Protein AF-A0A5J6YZL9-F1 (afdb_monomer_lite)

pLDDT: mean 81.49, std 11.49, range [53.66, 95.88]

Secondary structure (DSSP, 8-state):
-HHHHHHHHHHHHTHHHHHH--SSPPEEEEEETTTTEEEEEESSSSTT-SEEEEEEEEGGG--TTGGGSTT--TTS---EEEEEEEE-HHHHHHHHHHHHHHHHTS----PPPP----

Sequence (118 aa):
MQWLMDWMEEVAANAEVFRSWRSERLTSRIFFTEPNLGFEALSGSYEGAALTLRLYLAAENLPTFQDKLSGYDSSKDIQEVWLDLPVEASDLQDAAQSLQRQLAEFPVRVGLPPKLKE

Radius of gyration: 18.18 Å; chains: 1; bounding box: 37×41×65 Å

Foldseek 3Di:
DVVLLVQLLVCLVCLQVLAVDDDPKDKDKDADPVVRKIWIWIHDDDPPASIKIKIKDAPVRQDPVLVPAVPDDPVDPDGMDIHIDRDHSVVSNVVSVVVVVVVVVDDDPPDDDPPDDD

Structure (mmCIF, N/CA/C/O backbone):
data_AF-A0A5J6YZL9-F1
#
_entry.id   AF-A0A5J6YZL9-F1
#
loop_
_atom_site.group_PDB
_atom_site.id
_atom_site.type_symbol
_atom_site.label_atom_id
_atom_site.label_alt_id
_atom_site.label_comp_id
_atom_site.label_asym_id
_atom_site.label_entity_id
_atom_site.label_seq_id
_atom_site.pdbx_PDB_ins_code
_atom_site.Cartn_x
_atom_site.Cartn_y
_atom_site.Cartn_z
_atom_site.occupancy
_atom_site.B_iso_or_equiv
_atom_site.auth_seq_id
_atom_site.auth_comp_id
_atom_site.auth_asym_id
_atom_site.auth_atom_id
_atom_site.pdbx_PDB_model_num
ATOM 1 N N . MET A 1 1 ? 4.048 4.049 -13.566 1.00 78.50 1 MET A N 1
ATOM 2 C CA . MET A 1 1 ? 4.703 4.235 -12.252 1.00 78.50 1 MET A CA 1
ATOM 3 C C . MET A 1 1 ? 4.458 5.588 -11.623 1.00 78.50 1 MET A C 1
ATOM 5 O O . MET A 1 1 ? 4.193 5.593 -10.432 1.00 78.50 1 MET A O 1
ATOM 9 N N . GLN A 1 2 ? 4.424 6.685 -12.389 1.00 85.00 2 GLN A N 1
ATOM 10 C CA . GLN A 1 2 ? 4.006 7.990 -11.859 1.00 85.00 2 GLN A CA 1
ATOM 11 C C . GLN A 1 2 ? 2.677 7.923 -11.086 1.00 85.00 2 GLN A C 1
ATOM 13 O O . GLN A 1 2 ? 2.631 8.328 -9.937 1.00 85.00 2 GLN A O 1
ATOM 18 N N . TRP A 1 3 ? 1.666 7.246 -11.639 1.00 88.75 3 TRP A N 1
ATOM 19 C CA . TRP A 1 3 ? 0.360 7.078 -10.987 1.00 88.75 3 TRP A CA 1
ATOM 20 C C . TRP A 1 3 ? 0.400 6.406 -9.607 1.00 88.75 3 TRP A C 1
ATOM 22 O O . TRP A 1 3 ? -0.451 6.696 -8.780 1.00 88.75 3 TRP A O 1
ATOM 32 N N . LEU A 1 4 ? 1.365 5.511 -9.349 1.00 90.81 4 LEU A N 1
ATOM 33 C CA . LEU A 1 4 ? 1.516 4.899 -8.024 1.00 90.81 4 LEU A CA 1
ATOM 34 C C . LEU A 1 4 ? 2.078 5.906 -7.022 1.00 90.81 4 LEU A C 1
ATOM 36 O O . LEU A 1 4 ? 1.616 5.948 -5.890 1.00 90.81 4 LEU A O 1
ATOM 40 N N . MET A 1 5 ? 3.055 6.714 -7.444 1.00 93.00 5 MET A N 1
ATOM 41 C CA . MET A 1 5 ? 3.628 7.771 -6.607 1.00 93.00 5 MET A CA 1
ATOM 42 C C . MET A 1 5 ? 2.576 8.834 -6.289 1.00 93.00 5 MET A C 1
ATOM 44 O O . MET A 1 5 ? 2.366 9.125 -5.118 1.00 93.00 5 MET A O 1
ATOM 48 N N . ASP A 1 6 ? 1.843 9.304 -7.301 1.00 94.06 6 ASP A N 1
ATOM 49 C CA . ASP A 1 6 ? 0.765 10.285 -7.125 1.00 94.06 6 ASP A CA 1
ATOM 50 C C . ASP A 1 6 ? -0.318 9.755 -6.169 1.00 94.06 6 ASP A C 1
ATOM 52 O O . ASP A 1 6 ? -0.763 10.460 -5.267 1.00 94.06 6 ASP A O 1
ATOM 56 N N . TRP A 1 7 ? -0.703 8.482 -6.319 1.00 95.75 7 TRP A N 1
ATOM 57 C CA . TRP A 1 7 ? -1.676 7.843 -5.434 1.00 95.75 7 TRP A CA 1
ATOM 58 C C . TRP A 1 7 ? -1.170 7.728 -3.988 1.00 95.75 7 TRP A C 1
ATOM 60 O O . TRP A 1 7 ? -1.922 8.008 -3.056 1.00 95.75 7 TRP A O 1
ATOM 70 N N . MET A 1 8 ? 0.099 7.354 -3.775 1.00 95.19 8 MET A N 1
ATOM 71 C CA . MET A 1 8 ? 0.685 7.300 -2.428 1.00 95.19 8 MET A CA 1
ATOM 72 C C . MET A 1 8 ? 0.715 8.686 -1.770 1.00 95.19 8 MET A C 1
ATOM 74 O O . MET A 1 8 ? 0.378 8.802 -0.592 1.00 95.19 8 MET A O 1
ATOM 78 N N . GLU A 1 9 ? 1.064 9.734 -2.521 1.00 95.44 9 GLU A N 1
ATOM 79 C CA . GLU A 1 9 ? 1.044 11.120 -2.036 1.00 95.44 9 GLU A CA 1
ATOM 80 C C . GLU A 1 9 ? -0.377 11.591 -1.695 1.00 95.44 9 GLU A C 1
ATOM 82 O O . GLU A 1 9 ? -0.588 12.203 -0.644 1.00 95.44 9 GLU A O 1
ATOM 87 N N . GLU A 1 10 ? -1.367 11.262 -2.530 1.00 95.88 10 GLU A N 1
ATOM 88 C CA . GLU A 1 10 ? -2.775 11.585 -2.284 1.00 95.88 10 GLU A CA 1
ATOM 89 C C . GLU A 1 10 ? -3.302 10.895 -1.018 1.00 95.88 10 GLU A C 1
ATOM 91 O O . GLU A 1 10 ? -3.920 11.543 -0.167 1.00 95.88 10 GLU A O 1
ATOM 96 N N . VAL A 1 11 ? -3.038 9.595 -0.853 1.00 94.81 11 VAL A N 1
ATOM 97 C CA . VAL A 1 11 ? -3.437 8.851 0.350 1.00 94.81 11 VAL A CA 1
ATOM 98 C C . VAL A 1 11 ? -2.754 9.429 1.587 1.00 94.81 11 VAL A C 1
ATOM 100 O O . VAL A 1 11 ? -3.425 9.644 2.597 1.00 94.81 11 VAL A O 1
ATOM 103 N N . ALA A 1 12 ? -1.456 9.736 1.513 1.00 94.38 12 ALA A N 1
ATOM 104 C CA . ALA A 1 12 ? -0.716 10.336 2.620 1.00 94.38 12 ALA A CA 1
ATOM 105 C C . ALA A 1 12 ? -1.303 11.691 3.041 1.00 94.38 12 ALA A C 1
ATOM 107 O O . ALA A 1 12 ? -1.525 11.926 4.229 1.00 94.38 12 ALA A O 1
ATOM 108 N N . ALA A 1 13 ? -1.619 12.560 2.076 1.00 95.75 13 ALA A N 1
ATOM 109 C CA . ALA A 1 13 ? -2.233 13.862 2.335 1.00 95.75 13 ALA A CA 1
ATOM 110 C C . ALA A 1 13 ? -3.615 13.752 3.006 1.00 95.75 13 ALA A C 1
ATOM 112 O O . ALA A 1 13 ? -4.036 14.668 3.712 1.00 95.75 13 ALA A O 1
ATOM 113 N N . ASN A 1 14 ? -4.306 12.623 2.819 1.00 94.62 14 ASN A N 1
ATOM 114 C CA . ASN A 1 14 ? -5.641 12.363 3.352 1.00 94.62 14 ASN A CA 1
ATOM 115 C C . ASN A 1 14 ? -5.660 11.316 4.480 1.00 94.62 14 ASN A C 1
ATOM 117 O O . ASN A 1 14 ? -6.738 10.861 4.864 1.00 94.62 14 ASN A O 1
ATOM 121 N N . ALA A 1 15 ? -4.510 10.944 5.050 1.00 91.75 15 ALA A N 1
ATOM 122 C CA . ALA A 1 15 ? -4.409 9.893 6.069 1.00 91.75 15 ALA A CA 1
ATOM 123 C C . ALA A 1 15 ? -5.341 10.123 7.275 1.00 91.75 15 ALA A C 1
ATOM 125 O O . ALA A 1 15 ? -5.965 9.189 7.777 1.00 91.75 15 ALA A O 1
ATOM 126 N N . GLU A 1 16 ? -5.523 11.378 7.698 1.00 90.50 16 GLU A N 1
ATOM 127 C CA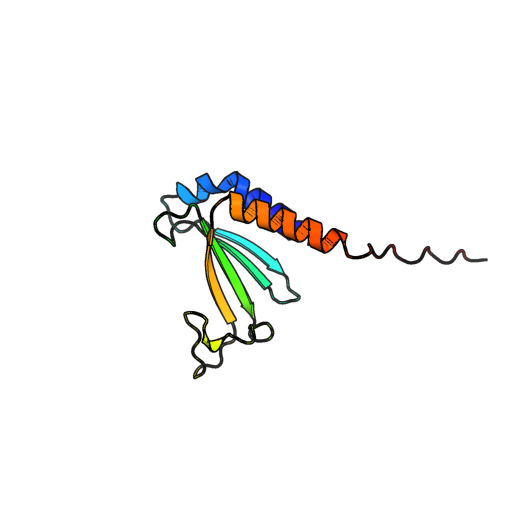 . GLU A 1 16 ? -6.430 11.711 8.804 1.00 90.50 16 GLU A CA 1
ATOM 128 C C . GLU A 1 16 ? -7.913 11.462 8.484 1.00 90.50 16 GLU A C 1
ATOM 130 O O . GLU A 1 16 ? -8.708 11.191 9.388 1.00 90.50 16 GLU A O 1
ATOM 135 N N . VAL A 1 17 ? -8.306 11.462 7.206 1.00 91.50 17 VAL A N 1
ATOM 136 C CA . VAL A 1 17 ? -9.656 11.049 6.792 1.00 91.50 17 VAL A CA 1
ATOM 137 C C . VAL A 1 17 ? -9.849 9.557 7.056 1.00 91.50 17 VAL A C 1
ATOM 139 O O . VAL A 1 17 ? -10.872 9.171 7.614 1.00 91.50 17 VAL A O 1
ATOM 142 N N . PHE A 1 18 ? -8.854 8.722 6.735 1.00 90.38 18 PHE A N 1
ATOM 143 C CA . PHE A 1 18 ? -8.893 7.284 7.024 1.00 90.38 18 PHE A CA 1
ATOM 144 C C . PHE A 1 18 ? -8.916 7.008 8.529 1.00 90.38 18 PHE A C 1
ATOM 146 O O . PHE A 1 18 ? -9.708 6.184 8.990 1.00 90.38 18 PHE A O 1
ATOM 153 N N . ARG A 1 19 ? -8.096 7.730 9.301 1.00 87.50 19 ARG A N 1
ATOM 154 C CA . ARG A 1 19 ? -7.993 7.577 10.758 1.00 87.50 19 ARG A CA 1
ATOM 155 C C . ARG A 1 19 ? -9.272 7.974 11.493 1.00 87.50 19 ARG A C 1
ATOM 157 O O . ARG A 1 19 ? -9.692 7.311 12.446 1.00 87.50 19 ARG A O 1
ATOM 164 N N . SER A 1 20 ? -9.878 9.085 11.079 1.00 89.38 20 SER A N 1
ATOM 165 C CA . SER A 1 20 ? -11.083 9.634 11.709 1.00 89.38 20 SER A CA 1
ATOM 166 C C . SER A 1 20 ? -12.377 9.004 11.198 1.00 89.38 20 SER A C 1
ATOM 168 O O . SER A 1 20 ? -13.439 9.275 11.759 1.00 89.38 20 SER A O 1
ATOM 170 N N . TRP A 1 21 ? -12.311 8.138 10.184 1.00 89.19 21 TRP A N 1
ATOM 171 C CA . TRP A 1 21 ? -13.479 7.485 9.612 1.00 89.19 21 TRP A CA 1
ATOM 172 C C . TRP A 1 21 ? -14.218 6.619 10.647 1.00 89.19 21 TRP A C 1
ATOM 174 O O . TRP A 1 21 ? -13.620 5.800 11.347 1.00 89.19 21 TRP A O 1
ATOM 184 N N . ARG A 1 22 ? -15.540 6.808 10.763 1.00 81.44 22 ARG A N 1
ATOM 185 C CA . ARG A 1 22 ? -16.408 6.126 11.752 1.00 81.44 22 ARG A CA 1
ATOM 186 C C . ARG A 1 22 ? -17.550 5.312 11.131 1.00 81.44 22 ARG A C 1
ATOM 188 O O . ARG A 1 22 ? -18.444 4.890 11.856 1.00 81.44 22 ARG A O 1
ATOM 195 N N . SER A 1 23 ? -17.558 5.136 9.811 1.00 84.06 23 SER A N 1
ATOM 196 C CA . SER A 1 23 ? -18.608 4.396 9.093 1.00 84.06 23 SER A CA 1
ATOM 197 C C . SER A 1 23 ? -18.114 3.017 8.631 1.00 84.06 23 SER A C 1
ATOM 199 O O . SER A 1 23 ? -17.076 2.541 9.096 1.00 84.06 23 SER A O 1
ATOM 201 N N . GLU A 1 24 ? -18.849 2.376 7.715 1.00 81.56 24 GLU A N 1
ATOM 202 C CA . GLU A 1 24 ? -18.360 1.210 6.968 1.00 81.56 24 GLU A CA 1
ATOM 203 C C . GLU A 1 24 ? -17.000 1.521 6.333 1.00 81.56 24 GLU A C 1
ATOM 205 O O . GLU A 1 24 ? -16.717 2.667 6.007 1.00 81.56 24 GLU A O 1
ATOM 210 N N . ARG A 1 25 ? -16.136 0.518 6.179 1.00 85.75 25 ARG A N 1
ATOM 211 C CA . ARG A 1 25 ? -14.726 0.680 5.786 1.00 85.75 25 ARG A CA 1
ATOM 212 C C . ARG A 1 25 ? -14.525 1.639 4.595 1.00 85.75 25 ARG A C 1
ATOM 214 O O . ARG A 1 25 ? -15.022 1.378 3.504 1.00 85.75 25 ARG A O 1
ATOM 221 N N . LEU A 1 26 ? -13.728 2.695 4.788 1.00 88.62 26 LEU A N 1
ATOM 222 C CA . LEU A 1 26 ? -13.238 3.554 3.708 1.00 88.62 26 LEU A CA 1
ATOM 223 C C . LEU A 1 26 ? -12.097 2.855 2.969 1.00 88.62 26 LEU A C 1
ATOM 225 O O . LEU A 1 26 ? -11.244 2.211 3.590 1.00 88.62 26 LEU A O 1
ATOM 229 N N . THR A 1 27 ? -12.082 2.965 1.642 1.00 92.19 27 THR A N 1
ATOM 230 C CA . THR A 1 27 ? -11.076 2.316 0.801 1.00 92.19 27 THR A CA 1
ATOM 231 C C . THR A 1 27 ? -10.711 3.177 -0.407 1.00 92.19 27 THR A C 1
ATOM 233 O O . THR A 1 27 ? -11.596 3.632 -1.125 1.00 92.19 27 THR A O 1
ATOM 236 N N . SER A 1 28 ? -9.411 3.362 -0.648 1.00 93.88 28 SER A N 1
ATOM 237 C CA . SER A 1 28 ? -8.848 3.894 -1.900 1.00 93.88 28 SER A CA 1
ATOM 238 C C . SER A 1 28 ? -7.953 2.833 -2.530 1.00 93.88 28 SER A C 1
ATOM 240 O O . SER A 1 28 ? -7.302 2.097 -1.792 1.00 93.88 28 SER A O 1
ATOM 242 N N . ARG A 1 29 ? -7.935 2.706 -3.864 1.00 94.31 29 ARG A N 1
ATOM 243 C CA . ARG A 1 29 ? -7.266 1.588 -4.550 1.00 94.31 29 ARG A CA 1
ATOM 244 C C . ARG A 1 29 ? -6.551 2.012 -5.819 1.00 94.31 29 ARG A C 1
ATOM 246 O O . ARG A 1 29 ? -7.055 2.857 -6.556 1.00 94.31 29 ARG A O 1
ATOM 253 N N . ILE A 1 30 ? -5.457 1.324 -6.120 1.00 92.38 30 ILE A N 1
ATOM 254 C CA . ILE A 1 30 ? -4.797 1.365 -7.423 1.00 92.38 30 ILE A CA 1
ATOM 255 C C . ILE A 1 30 ? -4.383 -0.050 -7.842 1.00 92.38 30 ILE A C 1
ATOM 257 O O . ILE A 1 30 ? -3.852 -0.815 -7.039 1.00 92.38 30 ILE A O 1
ATOM 261 N N . PHE A 1 31 ? -4.643 -0.404 -9.102 1.00 88.25 31 PHE A N 1
ATOM 262 C CA . PHE A 1 31 ? -4.368 -1.731 -9.656 1.00 88.25 31 PHE A CA 1
ATOM 263 C C . PHE A 1 31 ? -3.558 -1.641 -10.946 1.00 88.25 31 PHE A C 1
ATOM 265 O O . PHE A 1 31 ? -3.733 -0.723 -11.749 1.00 88.25 31 PHE A O 1
ATOM 272 N N . PHE A 1 32 ? -2.712 -2.642 -11.157 1.00 83.25 32 PHE A N 1
ATOM 273 C CA . PHE A 1 32 ? -1.884 -2.820 -12.338 1.00 83.25 32 PHE A CA 1
ATOM 274 C C . PHE A 1 32 ? -2.170 -4.195 -12.925 1.00 83.25 32 PHE A C 1
ATOM 276 O O . PHE A 1 32 ? -2.027 -5.202 -12.238 1.00 83.25 32 PHE A O 1
ATOM 283 N N . THR A 1 33 ? -2.548 -4.240 -14.202 1.00 75.38 33 THR A N 1
ATOM 284 C CA . THR A 1 33 ? -2.792 -5.498 -14.924 1.00 75.38 33 THR A CA 1
ATOM 285 C C . THR A 1 33 ? -1.509 -6.298 -15.126 1.00 75.38 33 THR A C 1
ATOM 287 O O . THR A 1 33 ? -1.526 -7.514 -15.119 1.00 75.38 33 THR A O 1
ATOM 290 N N . GLU A 1 34 ? -0.363 -5.636 -15.253 1.00 71.81 34 GLU A N 1
ATOM 291 C CA . GLU A 1 34 ? 0.948 -6.282 -15.308 1.00 71.81 34 GLU A CA 1
ATOM 292 C C . GLU A 1 34 ? 1.895 -5.441 -14.449 1.00 71.81 34 GLU A C 1
ATOM 294 O O . GLU A 1 34 ? 2.095 -4.260 -14.757 1.00 71.81 34 GLU A O 1
ATOM 299 N N . PRO A 1 35 ? 2.424 -5.974 -13.334 1.00 64.56 35 PRO A N 1
ATOM 300 C CA . PRO A 1 35 ? 2.479 -7.386 -12.929 1.00 64.56 35 PRO A CA 1
ATOM 301 C C . PRO A 1 35 ? 1.334 -7.841 -11.986 1.00 64.56 35 PRO A C 1
ATOM 303 O O . PRO A 1 35 ? 1.627 -8.276 -10.881 1.00 64.56 35 PRO A O 1
ATOM 306 N N . ASN A 1 36 ? 0.048 -7.755 -12.368 1.00 73.88 36 ASN A N 1
ATOM 307 C CA . ASN A 1 36 ? -1.094 -8.187 -11.527 1.00 73.88 36 ASN A CA 1
ATOM 308 C C . ASN A 1 36 ? -0.944 -7.785 -10.041 1.00 73.88 36 ASN A C 1
ATOM 310 O O . ASN A 1 36 ? -0.981 -8.621 -9.136 1.00 73.88 36 ASN A O 1
ATOM 314 N N . LEU A 1 37 ? -0.701 -6.494 -9.810 1.00 81.94 37 LEU A N 1
ATOM 315 C CA . LEU A 1 37 ? -0.358 -5.915 -8.511 1.00 81.94 37 LEU A CA 1
ATOM 316 C C . LEU A 1 37 ? -1.437 -4.914 -8.108 1.00 81.94 37 LEU A C 1
ATOM 318 O O . LEU A 1 37 ? -1.862 -4.095 -8.924 1.00 81.94 37 LEU A O 1
ATOM 322 N N . GLY A 1 38 ? -1.869 -4.954 -6.853 1.00 87.81 38 GLY A N 1
ATOM 323 C CA . GLY A 1 38 ? -2.876 -4.035 -6.327 1.00 87.81 38 GLY A CA 1
ATOM 324 C C . GLY A 1 38 ? -2.468 -3.459 -4.984 1.00 87.81 38 GLY A C 1
ATOM 325 O O . GLY A 1 38 ? -1.834 -4.136 -4.179 1.00 87.81 38 GLY A O 1
ATOM 326 N N . PHE A 1 39 ? -2.852 -2.213 -4.744 1.00 91.44 39 PHE A N 1
ATOM 327 C CA . PHE A 1 39 ? -2.676 -1.541 -3.466 1.00 91.44 39 PHE A CA 1
ATOM 328 C C . PHE A 1 39 ? -4.015 -0.964 -3.023 1.00 91.44 39 PHE A C 1
ATOM 330 O O . PHE A 1 39 ? -4.713 -0.331 -3.818 1.00 91.44 39 PHE A O 1
ATOM 337 N N . GLU A 1 40 ? -4.362 -1.153 -1.754 1.00 93.44 40 GLU A N 1
ATOM 338 C CA . GLU A 1 40 ? -5.523 -0.526 -1.133 1.00 93.44 40 GLU A CA 1
ATOM 339 C C . GLU A 1 40 ? -5.120 0.191 0.154 1.00 93.44 40 GLU A C 1
ATOM 341 O O . GLU A 1 40 ? -4.422 -0.369 0.992 1.00 93.44 40 GLU A O 1
ATOM 346 N N . ALA A 1 41 ? -5.591 1.417 0.342 1.00 91.62 41 ALA A N 1
ATOM 347 C CA . ALA A 1 41 ? -5.533 2.114 1.618 1.00 91.62 41 ALA A CA 1
ATOM 348 C C . ALA A 1 41 ? -6.875 1.936 2.330 1.00 91.62 41 ALA A C 1
ATOM 350 O O . ALA A 1 41 ? -7.920 2.246 1.752 1.00 91.62 41 ALA A O 1
ATOM 351 N N . LEU A 1 42 ? -6.856 1.425 3.561 1.00 91.62 42 LEU A N 1
ATOM 352 C CA . LEU A 1 42 ? -8.044 1.047 4.327 1.00 91.62 42 LEU A CA 1
ATOM 353 C C . LEU A 1 42 ? -8.112 1.790 5.664 1.00 91.62 42 LEU A C 1
ATOM 355 O O . LEU A 1 42 ? -7.106 1.936 6.360 1.00 91.62 42 LEU A O 1
ATOM 359 N N . SER A 1 43 ? -9.324 2.174 6.073 1.00 88.06 43 SER A N 1
ATOM 360 C CA . SER A 1 43 ? -9.591 2.631 7.443 1.00 88.06 43 SER A CA 1
ATOM 361 C C . SER A 1 43 ? -9.784 1.449 8.406 1.00 88.06 43 SER A C 1
ATOM 363 O O . SER A 1 43 ? -10.513 0.505 8.083 1.00 88.06 43 SER A O 1
ATOM 365 N N . GLY A 1 44 ? -9.249 1.556 9.626 1.00 72.31 44 GLY A N 1
ATOM 366 C CA . GLY A 1 44 ? -9.740 0.801 10.788 1.00 72.31 44 GLY A CA 1
ATOM 367 C C . GLY A 1 44 ? -9.360 -0.681 10.870 1.00 72.31 44 GLY A C 1
ATOM 368 O O . GLY A 1 44 ? -10.189 -1.473 11.312 1.00 72.31 44 GLY A O 1
ATOM 369 N N . SER A 1 45 ? -8.151 -1.077 10.455 1.00 65.00 45 SER A N 1
ATOM 370 C CA . SER A 1 45 ? -7.710 -2.480 10.587 1.00 65.00 45 SER A CA 1
ATOM 371 C C . SER A 1 45 ? -6.633 -2.735 11.654 1.00 65.00 45 SER A C 1
ATOM 373 O O . SER A 1 45 ? -6.552 -3.851 12.157 1.00 65.00 45 SER A O 1
ATOM 375 N N . TYR A 1 46 ? -5.881 -1.709 12.078 1.00 64.56 46 TYR A N 1
ATOM 376 C CA . TYR A 1 46 ? -4.833 -1.832 13.100 1.00 64.56 46 TYR A CA 1
ATOM 377 C C . TYR A 1 46 ? -4.955 -0.748 14.177 1.00 64.56 46 TYR A C 1
ATOM 379 O O . TYR A 1 46 ? -5.041 0.440 13.867 1.00 64.56 46 TYR A O 1
ATOM 387 N N . GLU A 1 47 ? -4.961 -1.152 15.452 1.00 64.50 47 GLU A N 1
ATOM 388 C CA . GLU A 1 47 ? -4.999 -0.222 16.585 1.00 64.50 47 GLU A CA 1
ATOM 389 C C . GLU A 1 47 ? -3.728 0.638 16.621 1.00 64.50 47 GLU A C 1
ATOM 391 O O . GLU A 1 47 ? -2.618 0.129 16.764 1.00 64.50 47 GLU A O 1
ATOM 396 N N . GLY A 1 48 ? -3.900 1.955 16.496 1.00 65.25 48 GLY A N 1
ATOM 397 C CA . GLY A 1 48 ? -2.832 2.947 16.645 1.00 65.25 48 GLY A CA 1
ATOM 398 C C . GLY A 1 48 ? -2.272 3.517 15.340 1.00 65.25 48 GLY A C 1
ATOM 399 O O . GLY A 1 48 ? -1.810 4.653 15.373 1.00 65.25 48 GLY A O 1
ATOM 400 N N . ALA A 1 49 ? -2.377 2.799 14.217 1.00 71.50 49 ALA A N 1
ATOM 401 C CA . ALA A 1 49 ? -1.912 3.278 12.912 1.00 71.50 49 ALA A CA 1
ATOM 402 C C . ALA A 1 49 ? -2.926 4.228 12.251 1.00 71.50 49 ALA A C 1
ATOM 404 O O . ALA A 1 49 ? -4.141 4.036 12.385 1.00 71.50 49 ALA A O 1
ATOM 405 N N . ALA A 1 50 ? -2.444 5.234 11.513 1.00 76.88 50 ALA A N 1
ATOM 406 C CA . ALA A 1 50 ? -3.315 6.153 10.774 1.00 76.88 50 ALA A CA 1
ATOM 407 C C . ALA A 1 50 ? -4.122 5.449 9.666 1.00 76.88 50 ALA A C 1
ATOM 409 O O . ALA A 1 50 ? -5.312 5.731 9.494 1.00 76.88 50 ALA A O 1
ATOM 410 N N . LEU A 1 51 ? -3.498 4.516 8.938 1.00 87.88 51 LEU A N 1
ATOM 411 C CA . LEU A 1 51 ? -4.151 3.722 7.897 1.00 87.88 51 LEU A CA 1
ATOM 412 C C . LEU A 1 51 ? -3.507 2.337 7.737 1.00 87.88 51 LEU A C 1
ATOM 414 O O . LEU A 1 51 ? -2.448 2.034 8.287 1.00 87.88 51 LEU A O 1
ATOM 418 N N . THR A 1 52 ? -4.171 1.466 6.983 1.00 90.31 52 THR A N 1
ATOM 419 C CA . THR A 1 52 ? -3.617 0.167 6.582 1.00 90.31 52 THR A CA 1
ATOM 420 C C . THR A 1 52 ? -3.402 0.148 5.084 1.00 90.31 52 THR A C 1
ATOM 422 O O . THR A 1 52 ? -4.343 0.388 4.331 1.00 90.31 52 THR A O 1
ATOM 425 N N . LEU A 1 53 ? -2.182 -0.171 4.665 1.00 90.62 53 LEU A N 1
ATOM 426 C CA . LEU A 1 53 ? -1.864 -0.459 3.278 1.00 90.62 53 LEU A CA 1
ATOM 427 C C . LEU A 1 53 ? -1.995 -1.963 3.042 1.00 90.62 53 LEU A C 1
ATOM 429 O O . LEU A 1 53 ? -1.257 -2.759 3.615 1.00 90.62 53 LEU A O 1
ATOM 433 N N . ARG A 1 54 ? -2.936 -2.345 2.190 1.00 90.38 54 ARG A N 1
ATOM 434 C CA . ARG A 1 54 ? -3.163 -3.712 1.746 1.00 90.38 54 ARG A CA 1
ATOM 435 C C . ARG A 1 54 ? -2.535 -3.916 0.375 1.00 90.38 54 ARG A C 1
ATOM 437 O O . ARG A 1 54 ? -2.850 -3.180 -0.556 1.00 90.38 54 ARG A O 1
ATOM 444 N N . LEU A 1 55 ? -1.682 -4.922 0.238 1.00 87.69 55 LEU A N 1
ATOM 445 C CA . LEU A 1 55 ? -1.053 -5.299 -1.024 1.00 87.69 55 LEU A CA 1
ATOM 446 C C . LEU A 1 55 ? -1.662 -6.596 -1.541 1.00 87.69 55 LEU A C 1
ATOM 448 O O . LEU A 1 55 ? -1.745 -7.578 -0.808 1.00 87.69 55 LEU A O 1
ATOM 452 N N . TYR A 1 56 ? -2.054 -6.586 -2.807 1.00 85.38 56 TYR A N 1
ATOM 453 C CA . TYR A 1 56 ? -2.497 -7.752 -3.557 1.00 85.38 56 TYR A CA 1
ATOM 454 C C . TYR A 1 56 ? -1.337 -8.322 -4.363 1.00 85.38 56 TYR A C 1
ATOM 456 O O . TYR A 1 56 ? -0.739 -7.600 -5.164 1.00 85.38 56 TYR A O 1
ATOM 464 N N . LEU A 1 57 ? -1.069 -9.615 -4.199 1.00 77.50 57 LEU A N 1
ATOM 465 C CA . LEU A 1 57 ? -0.119 -10.365 -5.011 1.00 77.50 57 LEU A CA 1
ATOM 466 C C . LEU A 1 57 ? -0.834 -11.557 -5.651 1.00 77.50 57 LEU A C 1
ATOM 468 O O . LEU A 1 57 ? -1.327 -12.436 -4.941 1.00 77.50 57 LEU A O 1
ATOM 472 N N . ALA A 1 58 ? -0.864 -11.598 -6.984 1.00 75.94 58 ALA A N 1
ATOM 473 C CA . ALA A 1 58 ? -1.265 -12.799 -7.716 1.00 75.94 58 ALA A CA 1
ATOM 474 C C . ALA A 1 58 ? -0.282 -13.956 -7.458 1.00 75.94 58 ALA A C 1
ATOM 476 O O . ALA A 1 58 ? 0.897 -13.716 -7.177 1.00 75.94 58 ALA A O 1
ATOM 477 N N . ALA A 1 59 ? -0.756 -15.199 -7.588 1.00 72.88 59 ALA A N 1
ATOM 478 C CA . ALA A 1 59 ? 0.026 -16.414 -7.348 1.00 72.88 59 ALA A CA 1
ATOM 479 C C . ALA A 1 59 ? 1.379 -16.430 -8.080 1.00 72.88 59 ALA A C 1
ATOM 481 O O . ALA A 1 59 ? 2.393 -16.810 -7.495 1.00 72.88 59 ALA A O 1
ATOM 482 N N . GLU A 1 60 ? 1.425 -15.971 -9.337 1.00 73.88 60 GLU A N 1
ATOM 483 C CA . GLU A 1 60 ? 2.669 -15.922 -10.114 1.00 73.88 60 GLU A CA 1
ATOM 484 C C . GLU A 1 60 ? 3.715 -14.925 -9.581 1.00 73.88 60 GLU A C 1
ATOM 486 O O . GLU A 1 60 ? 4.889 -15.024 -9.935 1.00 73.88 60 GLU A O 1
ATOM 491 N N . ASN A 1 61 ? 3.304 -13.986 -8.725 1.00 73.94 61 ASN A N 1
ATOM 492 C CA . ASN A 1 61 ? 4.147 -12.932 -8.158 1.00 73.94 61 ASN A CA 1
ATOM 493 C C . ASN A 1 61 ? 4.379 -13.110 -6.653 1.00 73.94 61 ASN A C 1
ATOM 495 O O . ASN A 1 61 ? 4.822 -12.176 -5.976 1.00 73.94 61 ASN A O 1
ATOM 499 N N . LEU A 1 62 ? 4.082 -14.294 -6.110 1.00 75.44 62 LEU A N 1
ATOM 500 C CA . LEU A 1 62 ? 4.350 -14.573 -4.709 1.00 75.44 62 LEU A CA 1
ATOM 501 C C . LEU A 1 62 ? 5.857 -14.573 -4.426 1.00 75.44 62 LEU A C 1
ATOM 503 O O . LEU A 1 62 ? 6.656 -15.099 -5.208 1.00 75.44 62 LEU A O 1
ATOM 507 N N . PRO A 1 63 ? 6.278 -13.984 -3.295 1.00 73.69 63 PRO A N 1
ATOM 508 C CA . PRO A 1 63 ? 7.679 -13.965 -2.933 1.00 73.69 63 PRO A CA 1
ATOM 509 C C . PRO A 1 63 ? 8.163 -15.374 -2.580 1.00 73.69 63 PRO A C 1
ATOM 511 O O . PRO A 1 63 ? 7.414 -16.215 -2.091 1.00 73.69 63 PRO A O 1
ATOM 514 N N . THR A 1 64 ? 9.467 -15.612 -2.704 1.00 79.38 64 THR A N 1
ATOM 515 C CA . THR A 1 64 ? 10.094 -16.899 -2.346 1.00 79.38 64 THR A CA 1
ATOM 516 C C . THR A 1 64 ? 9.930 -17.292 -0.872 1.00 79.38 64 THR A C 1
ATOM 518 O O . THR A 1 64 ? 10.175 -18.441 -0.522 1.00 79.38 64 THR A O 1
ATOM 521 N N . PHE A 1 65 ? 9.512 -16.357 -0.014 1.00 81.19 65 PHE A N 1
ATOM 522 C CA . PHE A 1 65 ? 9.197 -16.557 1.404 1.00 81.19 65 PHE A CA 1
ATOM 523 C C . PHE A 1 65 ? 7.685 -16.629 1.691 1.00 81.19 65 PHE A C 1
ATOM 525 O O . PHE A 1 65 ? 7.257 -16.345 2.809 1.00 81.19 65 PHE A O 1
ATOM 532 N N . GLN A 1 66 ? 6.864 -16.956 0.690 1.00 77.38 66 GLN A N 1
ATOM 533 C CA . GLN A 1 66 ? 5.401 -17.042 0.793 1.00 77.38 66 GLN A CA 1
ATOM 534 C C . GLN A 1 66 ? 4.894 -17.878 1.980 1.00 77.38 66 GLN A C 1
ATOM 536 O O . GLN A 1 66 ? 3.887 -17.530 2.584 1.00 77.38 66 GLN A O 1
ATOM 541 N N . ASP A 1 67 ? 5.637 -18.911 2.383 1.00 78.88 67 ASP A N 1
ATOM 542 C CA . ASP A 1 67 ? 5.366 -19.763 3.548 1.00 78.88 67 ASP A CA 1
ATOM 543 C C . ASP A 1 67 ? 5.341 -19.005 4.885 1.00 78.88 67 ASP A C 1
ATOM 545 O O . ASP A 1 67 ? 4.793 -19.495 5.870 1.00 78.88 67 ASP A O 1
ATOM 549 N N . LYS A 1 68 ? 5.917 -17.800 4.921 1.00 80.50 68 LYS A N 1
ATOM 550 C CA . LYS A 1 68 ? 5.959 -16.924 6.097 1.00 80.50 68 LYS A CA 1
ATOM 551 C C . LYS A 1 68 ? 4.840 -15.886 6.120 1.00 80.50 68 LYS A C 1
ATOM 553 O O . LYS A 1 68 ? 4.742 -15.135 7.090 1.00 80.50 68 LYS A O 1
ATOM 558 N N . LEU A 1 69 ? 4.039 -15.786 5.059 1.00 73.88 69 LEU A N 1
ATOM 559 C CA . LEU A 1 69 ? 2.964 -14.803 4.977 1.00 73.88 69 LEU A CA 1
ATOM 560 C C . LEU A 1 69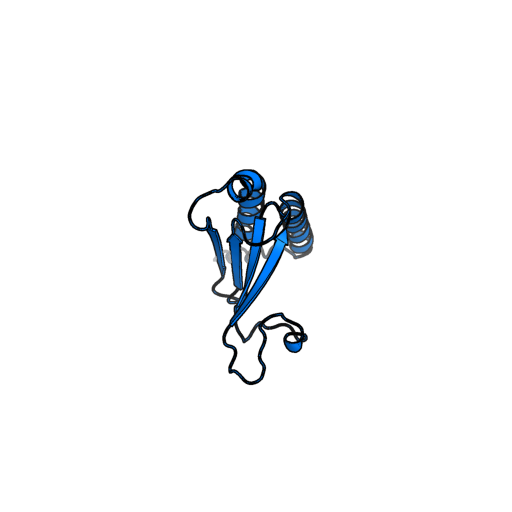 ? 1.781 -15.263 5.832 1.00 73.88 69 LEU A C 1
ATOM 562 O O . LEU A 1 69 ? 1.339 -16.410 5.759 1.00 73.88 69 LEU A O 1
ATOM 566 N N . SER A 1 70 ? 1.252 -14.354 6.650 1.00 68.19 70 SER A N 1
ATOM 567 C CA . SER A 1 70 ? 0.042 -14.625 7.427 1.00 68.19 70 SER A CA 1
ATOM 568 C C . SER A 1 70 ? -1.115 -14.936 6.475 1.00 68.19 70 SER A C 1
ATOM 570 O O . SER A 1 70 ? -1.384 -14.167 5.557 1.00 68.19 70 SER A O 1
ATOM 572 N N . GLY A 1 71 ? -1.783 -16.073 6.675 1.00 65.25 71 GLY A N 1
ATOM 573 C CA . GLY A 1 71 ? -2.871 -16.530 5.804 1.00 65.25 71 GLY A CA 1
ATOM 574 C C . GLY A 1 71 ? -2.431 -17.357 4.592 1.00 65.25 71 GLY A C 1
ATOM 575 O O . GLY A 1 71 ? -3.299 -17.846 3.871 1.00 65.25 71 GLY A O 1
ATOM 576 N N . TYR A 1 72 ? -1.126 -17.573 4.390 1.00 69.00 72 TYR A N 1
ATOM 577 C CA . TYR A 1 72 ? -0.644 -18.516 3.387 1.00 69.00 72 TYR A CA 1
ATOM 578 C C . TYR A 1 72 ? -0.770 -19.962 3.890 1.00 69.00 72 TYR A C 1
ATOM 580 O O . TYR A 1 72 ? -0.182 -20.367 4.890 1.00 69.00 72 TYR A O 1
ATOM 588 N N . ASP A 1 73 ? -1.563 -20.740 3.171 1.00 69.81 73 ASP A N 1
ATOM 589 C CA . ASP A 1 73 ? -1.859 -22.153 3.375 1.00 69.81 73 ASP A CA 1
ATOM 590 C C . ASP A 1 73 ? -1.440 -22.944 2.129 1.00 69.81 73 ASP A C 1
ATOM 592 O O . ASP A 1 73 ? -2.162 -23.005 1.136 1.00 69.81 73 ASP A O 1
ATOM 596 N N . SER A 1 74 ? -0.269 -23.578 2.194 1.00 68.50 74 SER A N 1
ATOM 597 C CA . SER A 1 74 ? 0.295 -24.368 1.092 1.00 68.50 74 SER A CA 1
ATOM 598 C C . SER A 1 74 ? -0.525 -25.608 0.723 1.00 68.50 74 SER A C 1
ATOM 600 O O . SER A 1 74 ? -0.246 -26.233 -0.298 1.00 68.50 74 SER A O 1
ATOM 602 N N . SER A 1 75 ? -1.518 -25.986 1.539 1.00 66.75 75 SER A N 1
ATOM 603 C CA . SER A 1 75 ? -2.448 -27.076 1.224 1.00 66.75 75 SER A CA 1
ATOM 604 C C . SER A 1 75 ? -3.599 -26.637 0.315 1.00 66.75 75 SER A C 1
ATOM 606 O O . SER A 1 75 ? -4.335 -27.482 -0.200 1.00 66.75 75 SER A O 1
ATOM 608 N N . LYS A 1 76 ? -3.748 -25.326 0.097 1.00 66.50 76 LYS A N 1
ATOM 609 C CA . LYS A 1 76 ? -4.718 -24.735 -0.820 1.00 66.50 76 LYS A CA 1
ATOM 610 C C . LYS A 1 76 ? -3.996 -24.222 -2.056 1.00 66.50 76 LYS A C 1
ATOM 612 O O . LYS A 1 76 ? -2.870 -23.742 -1.982 1.00 66.50 76 LYS A O 1
ATOM 617 N N . ASP A 1 77 ? -4.671 -24.311 -3.193 1.00 64.19 77 ASP A N 1
ATOM 618 C CA . ASP A 1 77 ? -4.209 -23.686 -4.427 1.00 64.19 77 ASP A CA 1
ATOM 619 C C . ASP A 1 77 ? -4.439 -22.171 -4.303 1.00 64.19 77 ASP A C 1
ATOM 621 O O . ASP A 1 77 ? -5.519 -21.654 -4.599 1.00 64.19 77 ASP A O 1
ATOM 625 N N . ILE A 1 78 ? -3.475 -21.476 -3.692 1.00 68.06 78 ILE A N 1
ATOM 626 C CA . ILE A 1 78 ? -3.582 -20.050 -3.380 1.00 68.06 78 ILE A CA 1
ATOM 627 C C . ILE A 1 78 ? -3.383 -19.254 -4.657 1.00 68.06 78 ILE A C 1
ATOM 629 O O . ILE A 1 78 ? -2.275 -19.147 -5.173 1.00 68.06 78 ILE A O 1
ATOM 633 N N . GLN A 1 79 ? -4.480 -18.676 -5.137 1.00 70.25 79 GLN A N 1
ATOM 634 C CA . GLN A 1 79 ? -4.494 -17.859 -6.350 1.00 70.25 79 GLN A CA 1
ATOM 635 C C . GLN A 1 79 ? -4.088 -16.401 -6.078 1.00 70.25 79 GLN A C 1
ATOM 637 O O . GLN A 1 79 ? -3.607 -15.713 -6.975 1.00 70.25 79 GLN A O 1
ATOM 642 N N . GLU A 1 80 ? -4.247 -15.943 -4.834 1.00 72.94 80 GLU A N 1
ATOM 643 C CA . GLU A 1 80 ? -3.972 -14.571 -4.414 1.00 72.94 80 GLU A CA 1
ATOM 644 C C . GLU A 1 80 ? -3.581 -14.499 -2.934 1.00 72.94 80 GLU A C 1
ATOM 646 O O . GLU A 1 80 ? -4.106 -15.239 -2.098 1.00 72.94 80 GLU A O 1
ATOM 651 N N . VAL A 1 81 ? -2.676 -13.577 -2.600 1.00 76.38 81 VAL A N 1
ATOM 652 C CA . VAL A 1 81 ? -2.338 -13.231 -1.215 1.00 76.38 81 VAL A CA 1
ATOM 653 C C . VAL A 1 81 ? -2.550 -11.743 -0.989 1.00 76.38 81 VAL A C 1
ATOM 655 O O . VAL A 1 81 ? -2.125 -10.904 -1.784 1.00 76.38 81 VAL A O 1
ATOM 658 N N . TRP A 1 82 ? -3.181 -11.433 0.142 1.00 81.62 82 TRP A N 1
ATOM 659 C CA . TRP A 1 82 ? -3.380 -10.078 0.631 1.00 81.62 82 TRP A CA 1
ATOM 660 C C . TRP A 1 82 ? -2.481 -9.833 1.842 1.00 81.62 82 TRP A C 1
ATOM 662 O O . TRP A 1 82 ? -2.532 -10.588 2.813 1.00 81.62 82 TRP A O 1
ATOM 672 N N . LEU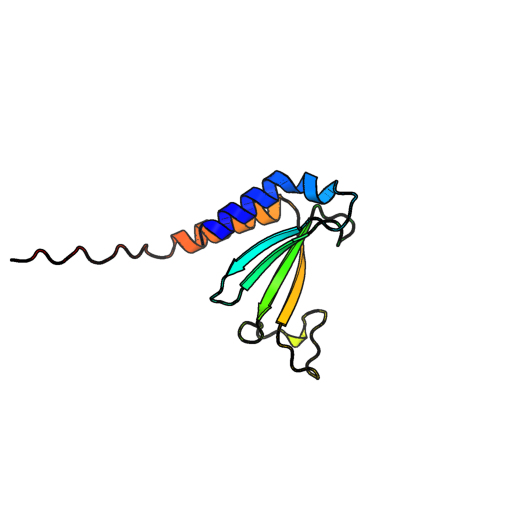 A 1 83 ? -1.663 -8.785 1.787 1.00 83.31 83 LEU A N 1
ATOM 673 C CA . LEU A 1 83 ? -0.759 -8.395 2.868 1.00 83.31 83 LEU A CA 1
ATOM 674 C C . LEU A 1 83 ? -1.187 -7.058 3.449 1.00 83.31 83 LEU A C 1
ATOM 676 O O . LEU A 1 83 ? -1.142 -6.054 2.747 1.00 83.31 83 LEU A O 1
ATOM 680 N N . ASP A 1 84 ? -1.554 -7.046 4.726 1.00 87.19 84 ASP A N 1
ATOM 681 C CA . ASP A 1 84 ? -1.946 -5.831 5.436 1.00 87.19 84 ASP A CA 1
ATOM 682 C C . ASP A 1 84 ? -0.757 -5.289 6.236 1.00 87.19 84 ASP A C 1
ATOM 684 O O . ASP A 1 84 ? -0.200 -5.975 7.096 1.00 87.19 84 ASP A O 1
ATOM 688 N N . LEU A 1 85 ? -0.369 -4.048 5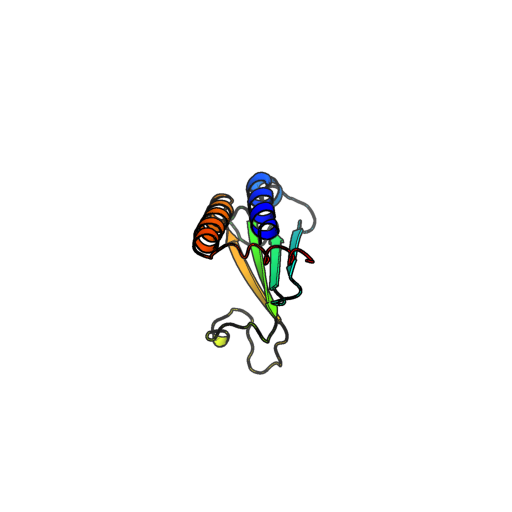.947 1.00 86.81 85 LEU A N 1
ATOM 689 C CA . LEU A 1 85 ? 0.716 -3.329 6.604 1.00 86.81 85 LEU A CA 1
ATOM 690 C C . LEU A 1 85 ? 0.145 -2.101 7.330 1.00 86.81 85 LEU A C 1
ATOM 692 O O . LEU A 1 85 ? -0.503 -1.267 6.688 1.00 86.81 85 LEU A O 1
ATOM 696 N N . PRO A 1 86 ? 0.363 -1.950 8.648 1.00 89.50 86 PRO A N 1
ATOM 697 C CA . PRO A 1 86 ? 0.087 -0.686 9.318 1.00 89.50 86 PRO A CA 1
ATOM 698 C C . PRO A 1 86 ? 1.091 0.361 8.830 1.00 89.50 86 PRO A C 1
ATOM 700 O O . PRO A 1 86 ? 2.291 0.090 8.816 1.00 89.50 86 PRO A O 1
ATOM 703 N N . VAL A 1 87 ? 0.609 1.535 8.421 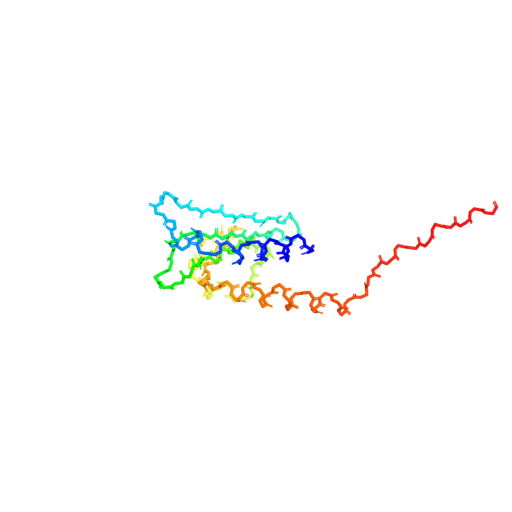1.00 89.94 87 VAL A N 1
ATOM 704 C CA . VAL A 1 87 ? 1.472 2.615 7.923 1.00 89.94 87 VAL A CA 1
ATOM 705 C C . VAL A 1 87 ? 0.982 3.984 8.389 1.00 89.94 87 VAL A C 1
ATOM 707 O O . VAL A 1 87 ? -0.217 4.212 8.583 1.00 89.94 87 VAL A O 1
ATOM 710 N N . GLU A 1 88 ? 1.926 4.905 8.535 1.00 91.75 88 GLU A N 1
ATOM 711 C CA . GLU A 1 88 ? 1.693 6.330 8.738 1.00 91.75 88 GLU A CA 1
ATOM 712 C C . GLU A 1 88 ? 1.763 7.096 7.409 1.00 91.75 88 GLU A C 1
ATOM 714 O O . GLU A 1 88 ? 2.251 6.602 6.390 1.00 91.75 88 GLU A O 1
ATOM 719 N N . ALA A 1 89 ? 1.297 8.348 7.410 1.00 91.88 89 ALA A N 1
ATOM 720 C CA . ALA A 1 89 ? 1.377 9.211 6.228 1.00 91.88 89 ALA A CA 1
ATOM 721 C C . ALA A 1 89 ? 2.825 9.398 5.734 1.00 91.88 89 ALA A C 1
ATOM 723 O O . ALA A 1 89 ? 3.068 9.426 4.527 1.00 91.88 89 ALA A O 1
ATOM 724 N N . SER A 1 90 ? 3.785 9.491 6.660 1.00 93.56 90 SER A N 1
ATOM 725 C CA . SER A 1 90 ? 5.208 9.635 6.339 1.00 93.56 90 SER A CA 1
ATOM 726 C C . SER A 1 90 ? 5.768 8.419 5.607 1.00 93.56 90 SER A C 1
ATOM 728 O O . SER A 1 90 ? 6.552 8.588 4.681 1.00 93.56 90 SER A O 1
ATOM 730 N N . ASP A 1 91 ? 5.323 7.208 5.953 1.00 93.75 91 ASP A N 1
ATOM 731 C CA . ASP A 1 91 ? 5.821 5.980 5.323 1.00 93.75 91 ASP A CA 1
ATOM 732 C C . ASP A 1 91 ? 5.474 5.946 3.828 1.00 93.75 91 ASP A C 1
ATOM 734 O O . ASP A 1 91 ? 6.292 5.557 2.995 1.00 93.75 91 ASP A O 1
ATOM 738 N N . LEU A 1 92 ? 4.269 6.407 3.471 1.00 92.69 92 LEU A N 1
ATOM 739 C CA . LEU A 1 92 ? 3.827 6.507 2.078 1.00 92.69 92 LEU A CA 1
ATOM 740 C C . LEU A 1 92 ? 4.604 7.575 1.298 1.00 92.69 92 LEU A C 1
ATOM 742 O O . LEU A 1 92 ? 4.961 7.354 0.140 1.00 92.69 92 LEU A O 1
ATOM 746 N N . GLN A 1 93 ? 4.896 8.715 1.928 1.00 94.62 93 GLN A N 1
ATOM 747 C CA . GLN A 1 93 ? 5.699 9.782 1.323 1.00 94.62 93 GLN A CA 1
ATOM 748 C C . GLN A 1 93 ? 7.139 9.323 1.076 1.00 94.62 93 GLN A C 1
ATOM 750 O O . GLN A 1 93 ? 7.673 9.508 -0.020 1.00 94.62 93 GLN A O 1
ATOM 755 N N . ASP A 1 94 ? 7.750 8.667 2.061 1.00 95.00 94 ASP A N 1
ATOM 756 C CA . ASP A 1 94 ? 9.101 8.123 1.949 1.00 95.00 94 ASP A CA 1
ATOM 757 C C . ASP A 1 94 ? 9.168 7.021 0.885 1.00 95.00 94 ASP A C 1
ATOM 759 O O . ASP A 1 94 ? 10.121 6.971 0.098 1.00 95.00 94 ASP A O 1
ATOM 763 N N . ALA A 1 95 ? 8.140 6.170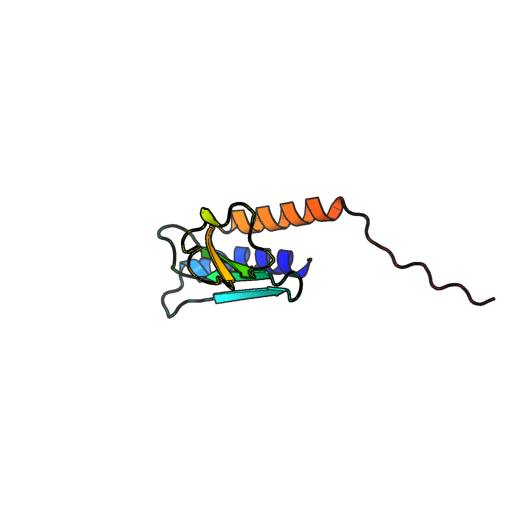 0.798 1.00 93.06 95 ALA A N 1
ATOM 764 C CA . ALA A 1 95 ? 8.022 5.157 -0.245 1.00 93.06 95 ALA A CA 1
ATOM 765 C C . ALA A 1 95 ? 7.925 5.781 -1.647 1.00 93.06 95 ALA A C 1
ATOM 767 O O . ALA A 1 95 ? 8.644 5.349 -2.553 1.00 93.06 95 ALA A O 1
ATOM 768 N N . ALA A 1 96 ? 7.110 6.828 -1.825 1.00 93.06 96 ALA A N 1
ATOM 769 C CA . ALA A 1 96 ? 7.000 7.561 -3.087 1.00 93.06 96 ALA A CA 1
ATOM 770 C C . ALA A 1 96 ? 8.341 8.174 -3.512 1.00 93.06 96 ALA A C 1
ATOM 772 O O . ALA A 1 96 ? 8.799 7.953 -4.635 1.00 93.06 96 ALA A O 1
ATOM 773 N N . GLN A 1 97 ? 9.029 8.858 -2.595 1.00 92.88 97 GLN A N 1
ATOM 774 C CA . GLN A 1 97 ? 10.338 9.459 -2.862 1.00 92.88 97 GLN A CA 1
ATOM 775 C C . GLN A 1 97 ? 11.427 8.413 -3.126 1.00 92.88 97 GLN A C 1
ATOM 777 O O . GLN A 1 97 ? 12.314 8.616 -3.958 1.00 92.88 97 GLN A O 1
ATOM 782 N N . SER A 1 98 ? 11.403 7.289 -2.408 1.00 93.44 98 SER A N 1
ATOM 783 C CA . SER A 1 98 ? 12.328 6.176 -2.632 1.00 93.44 98 SER A CA 1
ATOM 784 C C . SER A 1 98 ? 12.134 5.578 -4.024 1.00 93.44 98 SER A C 1
ATOM 786 O O . SER A 1 98 ? 13.102 5.447 -4.775 1.00 93.44 98 SER A O 1
ATOM 788 N N . LEU A 1 99 ? 10.884 5.307 -4.410 1.00 90.19 99 LEU A N 1
ATOM 789 C CA . LEU A 1 99 ? 10.548 4.801 -5.737 1.00 90.19 99 LEU A CA 1
ATOM 790 C C . LEU A 1 99 ? 10.966 5.787 -6.833 1.00 90.19 99 LEU A C 1
ATOM 792 O O . LEU A 1 99 ? 11.570 5.380 -7.822 1.00 90.19 99 LEU A O 1
ATOM 796 N N . GLN A 1 100 ? 10.715 7.084 -6.641 1.00 90.69 100 GLN A N 1
ATOM 797 C CA . GLN A 1 100 ? 11.139 8.119 -7.580 1.00 90.69 100 GLN A CA 1
ATOM 798 C C . GLN A 1 100 ? 12.659 8.111 -7.787 1.00 90.69 100 GLN A C 1
ATOM 800 O O . GLN A 1 100 ? 13.124 8.141 -8.927 1.00 90.69 100 GLN A O 1
ATOM 805 N N . ARG A 1 101 ? 13.438 8.032 -6.698 1.00 90.56 101 ARG A N 1
ATOM 806 C CA . ARG A 1 101 ? 14.906 7.964 -6.761 1.00 90.56 101 ARG A CA 1
ATOM 807 C C . ARG A 1 101 ? 15.388 6.718 -7.492 1.00 90.56 101 ARG A C 1
ATOM 809 O O . ARG A 1 101 ? 16.230 6.841 -8.373 1.00 90.56 101 ARG A O 1
ATOM 816 N N . GLN A 1 102 ? 14.823 5.552 -7.182 1.00 88.88 102 GLN A N 1
ATOM 817 C CA . GLN A 1 102 ? 15.172 4.300 -7.858 1.00 88.88 102 GLN A CA 1
ATOM 818 C C . GLN A 1 102 ? 14.855 4.361 -9.355 1.00 88.88 102 GLN A C 1
ATOM 820 O O . GLN A 1 102 ? 15.662 3.946 -10.177 1.00 88.88 102 GLN A O 1
ATOM 825 N N . LEU A 1 103 ? 13.703 4.920 -9.733 1.00 87.00 103 LEU A N 1
ATOM 826 C CA . LEU A 1 103 ? 13.325 5.066 -11.139 1.00 87.00 103 LEU A CA 1
ATOM 827 C C . LEU A 1 103 ? 14.216 6.063 -11.889 1.00 87.00 103 LEU A C 1
ATOM 829 O O . LEU A 1 103 ? 14.455 5.868 -13.079 1.00 87.00 103 LEU A O 1
ATOM 833 N N . ALA A 1 104 ? 14.731 7.092 -11.212 1.00 86.12 104 ALA A N 1
ATOM 834 C CA . ALA A 1 104 ? 15.647 8.064 -11.805 1.00 86.12 104 ALA A CA 1
ATOM 835 C C . ALA A 1 104 ? 17.007 7.456 -12.200 1.00 86.12 104 ALA A C 1
ATOM 837 O O . ALA A 1 104 ? 17.687 8.005 -13.066 1.00 86.12 104 ALA A O 1
ATOM 838 N N . GLU A 1 105 ? 17.397 6.321 -11.609 1.00 85.69 105 GLU A N 1
ATOM 839 C CA . GLU A 1 105 ? 18.613 5.586 -11.987 1.00 85.69 105 GLU A CA 1
ATOM 840 C C . GLU A 1 105 ? 18.473 4.871 -13.340 1.00 85.69 105 GLU A C 1
ATOM 842 O O . GLU A 1 105 ? 19.475 4.546 -13.984 1.00 85.69 105 GLU A O 1
ATOM 847 N N . PHE A 1 106 ? 17.242 4.646 -13.810 1.00 80.00 106 PHE A N 1
ATOM 848 C CA . PHE A 1 106 ? 16.996 3.992 -15.088 1.00 80.00 106 PHE A CA 1
ATOM 849 C C . PHE A 1 106 ? 16.925 5.013 -16.230 1.00 80.00 106 PHE A C 1
ATOM 851 O O . PHE A 1 106 ? 16.218 6.019 -16.138 1.00 80.00 106 PHE A O 1
ATOM 858 N N . PRO A 1 107 ? 17.606 4.757 -17.360 1.00 74.62 107 PRO A N 1
ATOM 859 C CA . PRO A 1 107 ? 17.568 5.661 -18.496 1.00 74.62 107 PRO A CA 1
ATOM 860 C C . PRO A 1 107 ? 16.149 5.754 -19.062 1.00 74.62 107 PRO A C 1
ATOM 862 O O . PRO A 1 107 ? 15.522 4.746 -19.405 1.00 74.62 107 PRO A O 1
ATOM 865 N N . VAL A 1 108 ? 15.664 6.985 -19.224 1.00 72.38 108 VAL A N 1
ATOM 866 C CA . VAL A 1 108 ? 14.413 7.255 -19.932 1.00 72.38 108 VAL A CA 1
ATOM 867 C C . VAL A 1 108 ? 14.588 6.803 -21.380 1.00 72.38 108 VAL A C 1
ATOM 869 O O . VAL A 1 108 ? 15.407 7.351 -22.121 1.00 72.38 108 VAL A O 1
ATOM 872 N N . ARG A 1 109 ? 13.816 5.796 -21.805 1.00 65.00 109 ARG A N 1
ATOM 873 C CA . ARG A 1 109 ? 13.764 5.388 -23.213 1.00 65.00 109 ARG A CA 1
ATOM 874 C C . ARG A 1 109 ? 13.061 6.479 -24.018 1.00 65.00 109 ARG A C 1
ATOM 876 O O . ARG A 1 109 ? 11.854 6.428 -24.225 1.00 65.00 109 ARG A O 1
ATOM 883 N N . VAL A 1 110 ? 13.816 7.467 -24.486 1.00 67.81 110 VAL A N 1
ATOM 884 C CA . VAL A 1 110 ? 13.375 8.331 -25.582 1.00 67.81 110 VAL A CA 1
ATOM 885 C C . VAL A 1 110 ? 13.311 7.470 -26.840 1.00 67.81 110 VAL A C 1
ATOM 887 O O . VAL A 1 110 ? 14.313 6.894 -27.262 1.00 67.81 110 VAL A O 1
ATOM 890 N N . GLY A 1 111 ? 12.104 7.293 -27.384 1.00 58.19 111 GLY A N 1
ATOM 891 C CA . GLY A 1 111 ? 11.894 6.541 -28.619 1.00 58.19 111 GLY A CA 1
ATOM 892 C C . GLY A 1 111 ? 12.840 7.032 -29.716 1.00 58.19 111 GLY A C 1
ATOM 893 O O . GLY A 1 111 ? 13.131 8.226 -29.795 1.00 58.19 111 GLY A O 1
ATOM 894 N N . LEU A 1 112 ? 13.346 6.105 -30.537 1.00 58.41 112 LEU A N 1
ATOM 895 C CA . LEU A 1 112 ? 14.180 6.438 -31.693 1.00 58.41 112 LEU A CA 1
ATOM 896 C C . LEU A 1 112 ? 13.513 7.576 -32.486 1.00 58.41 112 LEU A C 1
ATOM 898 O O . LEU A 1 112 ? 12.318 7.461 -32.780 1.00 58.41 112 LEU A O 1
ATOM 902 N N . PRO A 1 113 ? 14.241 8.655 -32.837 1.00 59.12 113 PRO A N 1
ATOM 903 C CA . PRO A 1 113 ? 13.676 9.701 -33.672 1.00 59.12 113 PRO A CA 1
ATOM 904 C C . PRO A 1 113 ? 13.139 9.064 -34.962 1.00 59.12 113 PRO A C 1
ATOM 906 O O . PRO A 1 113 ? 13.777 8.146 -35.498 1.00 59.12 113 PRO A O 1
ATOM 909 N N . PRO A 1 114 ? 11.960 9.490 -35.454 1.00 58.41 114 PRO A N 1
ATOM 910 C CA . PRO A 1 114 ? 11.402 8.941 -36.679 1.00 58.41 114 PRO A CA 1
ATOM 911 C C . PRO A 1 114 ? 12.441 9.094 -37.790 1.00 58.41 114 PRO A C 1
ATOM 913 O O . PRO A 1 114 ? 12.983 10.182 -37.985 1.00 58.41 114 PRO A O 1
ATOM 916 N N . LYS A 1 115 ? 12.751 7.990 -38.486 1.00 57.38 115 LYS A N 1
ATOM 917 C CA . LYS A 1 115 ? 13.645 8.015 -39.647 1.00 57.38 115 LYS A CA 1
ATOM 918 C C . LYS A 1 115 ? 13.142 9.101 -40.597 1.00 57.38 115 LYS A C 1
ATOM 920 O O . LYS A 1 115 ? 12.024 8.993 -41.104 1.00 57.38 115 LYS A O 1
ATOM 925 N N . LEU A 1 116 ? 13.953 10.137 -40.801 1.00 53.66 116 LEU A N 1
ATOM 926 C CA . LEU A 1 116 ? 13.742 11.107 -41.868 1.00 53.66 116 LEU A CA 1
ATOM 927 C C . LEU A 1 116 ? 13.657 10.302 -43.168 1.00 53.66 116 LEU A C 1
ATOM 929 O O . LEU A 1 116 ? 14.585 9.564 -43.498 1.00 53.66 116 LEU A O 1
ATOM 933 N N . LYS A 1 117 ? 12.499 10.352 -43.830 1.00 54.03 117 LYS A N 1
ATOM 934 C CA . LYS A 1 117 ? 12.358 9.820 -45.184 1.00 54.03 117 LYS A CA 1
ATOM 935 C C . LYS A 1 117 ? 13.173 10.732 -46.101 1.00 54.03 117 LYS A C 1
ATOM 937 O O . LYS A 1 117 ? 12.967 11.944 -46.055 1.00 54.03 117 LYS A O 1
ATOM 942 N N . GLU A 1 118 ? 14.108 10.128 -46.829 1.00 62.00 118 GLU A N 1
ATOM 943 C CA . GLU A 1 118 ? 14.895 10.748 -47.906 1.00 62.00 118 GLU A CA 1
ATOM 944 C C . GLU A 1 118 ? 14.004 11.268 -49.039 1.00 62.00 118 GLU A C 1
ATOM 946 O O . GLU A 1 118 ? 12.945 10.641 -49.298 1.00 62.00 118 GLU A O 1
#